Protein AF-A0A8K0CD86-F1 (afdb_monomer_lite)

pLDDT: mean 82.15, std 14.67, range [43.53, 96.0]

Organism: Ignelater luminosus (NCBI:txid2038154)

Radius of gyration: 21.06 Å; chains: 1; bounding box: 62×40×47 Å

Sequence (134 aa):
MKLARKISEEIQIEERGNETEENTKNTIKNKILEQIKNKWVEKQMHGQYPRAVQEHLIDKEQTYEWLWKGEPKGETESLIIAAQDQAINTRYHKKNILRQNVNNKCRLYEEHEETTEHNSRMYDSCQTQIYKKT

Foldseek 3Di:
DVLLVVLVVVLVVVPPDDDDPVVSVVVSVVVSVVVVVVVQLPPPQQNPLVVVCPDPPHDVCVVCVCVPPVVDDPVVVVVVNCLSRQVPPALCCCCPVVVHPGDQADPPPSPDGTTSVVVVVVVVVVVVVVVVVD

Structure (mmCIF, N/CA/C/O backbone):
data_AF-A0A8K0CD86-F1
#
_entry.id   AF-A0A8K0CD86-F1
#
loop_
_atom_site.group_PDB
_atom_site.id
_atom_site.type_symbol
_atom_site.label_atom_id
_atom_site.label_alt_id
_atom_site.label_comp_id
_atom_site.label_asym_id
_atom_site.label_entity_id
_atom_site.label_seq_id
_atom_site.pdbx_PDB_ins_code
_atom_site.Cartn_x
_atom_site.Cartn_y
_atom_site.Cartn_z
_atom_site.occupancy
_atom_site.B_iso_or_equiv
_atom_site.auth_seq_id
_atom_site.auth_comp_id
_atom_site.auth_asym_id
_atom_site.auth_atom_id
_atom_site.pdbx_PDB_model_num
ATOM 1 N N . MET A 1 1 ? -13.961 15.087 3.866 1.00 49.84 1 MET A N 1
ATOM 2 C CA . MET A 1 1 ? -15.209 15.765 4.292 1.00 49.84 1 MET A CA 1
ATOM 3 C C . MET A 1 1 ? -16.495 15.030 3.904 1.00 49.84 1 MET A C 1
ATOM 5 O O . MET A 1 1 ? -17.323 14.858 4.781 1.00 49.84 1 MET A O 1
ATOM 9 N N . LYS A 1 2 ? -16.687 14.554 2.662 1.00 59.72 2 LYS A N 1
ATOM 10 C CA . LYS A 1 2 ? -17.957 13.900 2.259 1.00 59.72 2 LYS A CA 1
ATOM 11 C C . LYS A 1 2 ? -18.256 12.560 2.967 1.00 59.72 2 LYS A C 1
ATOM 13 O O . LYS A 1 2 ? -19.411 12.274 3.237 1.00 59.72 2 LYS A O 1
ATOM 18 N N . LEU A 1 3 ? -17.222 11.777 3.298 1.00 61.47 3 LEU A N 1
ATOM 19 C CA . LEU A 1 3 ? -17.367 10.449 3.918 1.00 61.47 3 LEU A CA 1
ATOM 20 C C . LEU A 1 3 ? -17.820 10.522 5.385 1.00 61.47 3 LEU A C 1
ATOM 22 O O . LEU A 1 3 ? -18.815 9.915 5.746 1.00 61.47 3 LEU A O 1
ATOM 26 N N . ALA A 1 4 ? -17.137 11.333 6.200 1.00 59.94 4 ALA A N 1
ATOM 27 C CA . ALA A 1 4 ? -17.489 11.525 7.609 1.00 59.94 4 ALA A CA 1
ATOM 28 C C . ALA A 1 4 ? -18.930 12.033 7.782 1.00 59.94 4 ALA A C 1
ATOM 30 O O . ALA A 1 4 ? -19.640 11.565 8.659 1.00 59.94 4 ALA A O 1
ATOM 31 N N . ARG A 1 5 ? -19.379 12.931 6.893 1.00 65.56 5 ARG A N 1
ATOM 32 C CA . ARG A 1 5 ? -20.743 13.475 6.905 1.00 65.56 5 ARG A CA 1
ATOM 33 C C . ARG A 1 5 ? -21.799 12.398 6.627 1.00 65.56 5 ARG A C 1
ATOM 35 O O . ARG A 1 5 ? -22.765 12.306 7.369 1.00 65.56 5 ARG A O 1
ATOM 42 N N . LYS A 1 6 ? -21.555 11.541 5.629 1.00 69.69 6 LYS A N 1
ATOM 43 C CA . LYS A 1 6 ? -22.442 10.423 5.276 1.00 69.69 6 LYS A CA 1
ATOM 44 C C . LYS A 1 6 ? -22.558 9.386 6.404 1.00 69.69 6 LYS A C 1
ATOM 46 O O . LYS A 1 6 ? -23.643 8.902 6.684 1.00 69.69 6 LYS A O 1
ATOM 51 N N . ILE A 1 7 ? -21.452 9.094 7.091 1.00 65.44 7 ILE A N 1
ATOM 52 C CA . ILE A 1 7 ? -21.435 8.151 8.222 1.00 65.44 7 ILE A CA 1
ATOM 53 C C . ILE A 1 7 ? -22.178 8.726 9.433 1.00 65.44 7 ILE A C 1
ATOM 55 O O . ILE A 1 7 ? -22.920 8.006 10.093 1.00 65.44 7 ILE A O 1
ATOM 59 N N . SER A 1 8 ? -22.012 10.021 9.721 1.00 62.72 8 SER A N 1
ATOM 60 C CA . SER A 1 8 ? -22.781 10.682 10.781 1.00 62.72 8 SER A CA 1
ATOM 61 C C . SER A 1 8 ? -24.288 10.643 10.506 1.00 62.72 8 SER A C 1
ATOM 63 O O . SER A 1 8 ? -25.057 10.432 11.436 1.00 62.72 8 SER A O 1
ATOM 65 N N . GLU A 1 9 ? -24.707 10.790 9.246 1.00 67.12 9 GLU A N 1
ATOM 66 C CA . GLU A 1 9 ? -26.115 10.675 8.834 1.00 67.12 9 GLU A CA 1
ATOM 67 C C . GLU A 1 9 ? -26.658 9.241 8.999 1.00 67.12 9 GLU A C 1
ATOM 69 O O . GLU A 1 9 ? -27.755 9.067 9.522 1.00 67.12 9 GLU A O 1
ATOM 74 N N . GLU A 1 10 ? -25.889 8.209 8.628 1.00 63.38 10 GLU A N 1
ATOM 75 C CA . GLU A 1 10 ? -26.273 6.793 8.799 1.00 63.38 10 GLU A CA 1
ATOM 76 C C . GLU A 1 10 ? -26.386 6.381 10.282 1.00 63.38 10 GLU A C 1
ATOM 78 O O . GLU A 1 10 ? -27.227 5.558 10.634 1.00 63.38 10 GLU A O 1
ATOM 83 N N . ILE A 1 11 ? -25.588 6.980 11.170 1.00 61.19 11 ILE A N 1
ATOM 84 C CA . ILE A 1 11 ? -25.578 6.664 12.609 1.00 61.19 11 ILE A CA 1
ATOM 85 C C . ILE A 1 11 ? -26.717 7.355 13.361 1.00 61.19 11 ILE A C 1
ATOM 87 O O . ILE A 1 11 ? -27.348 6.732 14.210 1.00 61.19 11 ILE A O 1
ATOM 91 N N . GLN A 1 12 ? -27.073 8.588 12.987 1.00 57.69 12 GLN A N 1
ATOM 92 C CA . GLN A 1 12 ? -28.251 9.258 13.554 1.00 57.69 12 GLN A CA 1
ATOM 93 C C . GLN A 1 12 ? -29.567 8.507 13.281 1.00 57.69 12 GLN A C 1
ATOM 95 O O . GLN A 1 12 ? -30.552 8.711 13.990 1.00 57.69 12 GLN A O 1
ATOM 100 N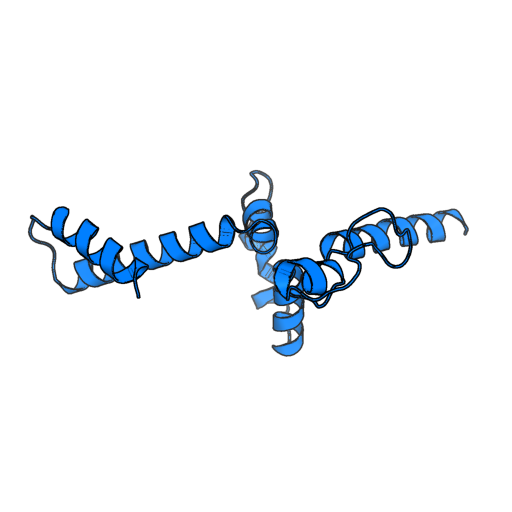 N . ILE A 1 13 ? -29.597 7.631 12.271 1.00 57.81 13 ILE A N 1
ATOM 101 C CA . ILE A 1 13 ? -30.750 6.777 11.963 1.00 57.81 13 ILE A CA 1
ATOM 102 C C . ILE A 1 13 ? -30.821 5.559 12.907 1.00 57.81 13 ILE A C 1
ATOM 104 O O . ILE A 1 13 ? -31.927 5.134 13.245 1.00 57.81 13 ILE A O 1
ATOM 108 N N . GLU A 1 14 ? -29.680 5.027 13.360 1.00 56.31 14 GLU A N 1
ATOM 109 C CA . GLU A 1 14 ? -29.592 3.860 14.259 1.00 56.31 14 GLU A CA 1
ATOM 110 C C . GLU A 1 14 ? -29.776 4.215 15.747 1.00 56.31 14 GLU A C 1
ATOM 112 O O . GLU A 1 14 ? -30.351 3.426 16.494 1.00 56.31 14 GLU A O 1
ATOM 117 N N . GLU A 1 15 ? -29.374 5.410 16.187 1.00 56.72 15 GLU A N 1
ATOM 118 C CA . GLU A 1 15 ? -29.339 5.812 17.609 1.00 56.72 15 GLU A CA 1
ATOM 119 C C . GLU A 1 15 ? -30.691 6.233 18.213 1.00 56.72 15 GLU A C 1
ATOM 121 O O . GLU A 1 15 ? -30.771 7.075 19.107 1.00 56.72 15 GLU A O 1
ATOM 126 N N . ARG A 1 16 ? -31.801 5.620 17.789 1.00 52.47 16 ARG A N 1
ATOM 127 C CA . ARG A 1 16 ? -33.118 5.895 18.393 1.00 52.47 16 ARG A CA 1
ATOM 128 C C . ARG A 1 16 ? -33.319 5.231 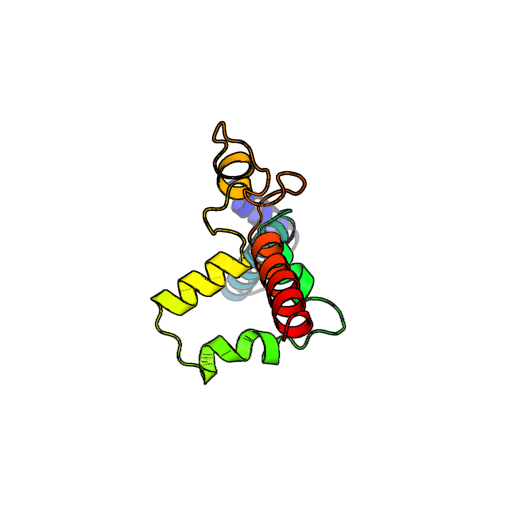19.773 1.00 52.47 16 ARG A C 1
ATOM 130 O O . ARG A 1 16 ? -34.447 5.177 20.259 1.00 52.47 16 ARG A O 1
ATOM 137 N N . GLY A 1 17 ? -32.250 4.743 20.410 1.00 54.09 17 GLY A N 1
ATOM 138 C CA . GLY A 1 17 ? -32.259 4.099 21.725 1.00 54.09 17 GLY A CA 1
ATOM 139 C C . GLY A 1 17 ? -31.033 4.460 22.575 1.00 54.09 17 GLY A C 1
ATOM 140 O O . GLY A 1 17 ? -29.915 4.448 22.082 1.00 54.09 17 GLY A O 1
ATOM 141 N N . ASN A 1 18 ? -31.297 4.786 23.845 1.00 57.47 18 ASN A N 1
ATOM 142 C CA . ASN A 1 18 ? -3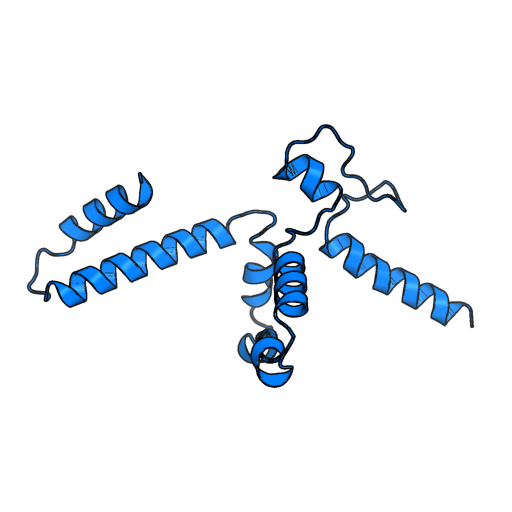0.412 5.175 24.958 1.00 57.47 18 ASN A CA 1
ATOM 143 C C . ASN A 1 18 ? -28.968 4.602 24.978 1.00 57.47 18 ASN A C 1
ATOM 145 O O . ASN A 1 18 ? -28.662 3.739 25.803 1.00 57.47 18 ASN A O 1
ATOM 149 N N . GLU A 1 19 ? -28.049 5.147 24.180 1.00 58.56 19 GLU A N 1
ATOM 150 C CA . GLU A 1 19 ? -26.598 4.986 24.368 1.00 58.56 19 GLU A CA 1
ATOM 151 C C . GLU A 1 19 ? -25.960 6.299 24.850 1.00 58.56 19 GLU A C 1
ATOM 153 O O . GLU A 1 19 ? -26.422 7.397 24.538 1.00 58.56 19 GLU A O 1
ATOM 158 N N . THR A 1 20 ? -24.914 6.204 25.677 1.00 69.44 20 THR A N 1
ATOM 159 C CA . THR A 1 20 ? -24.159 7.372 26.150 1.00 69.44 20 THR A CA 1
ATOM 160 C C . THR A 1 20 ? -23.391 8.019 24.998 1.00 69.44 20 THR A C 1
ATOM 162 O O . THR A 1 20 ? -22.815 7.337 24.155 1.00 69.44 20 THR A O 1
ATOM 165 N N . GLU A 1 21 ? -23.302 9.350 25.003 1.00 66.19 21 GLU A N 1
ATOM 166 C CA . GLU A 1 21 ? -22.663 10.148 23.943 1.00 66.19 21 GLU A CA 1
ATOM 167 C C . GLU A 1 21 ? -21.197 9.737 23.646 1.00 66.19 21 GLU A C 1
ATOM 169 O O . GLU A 1 21 ? -20.700 9.908 22.532 1.00 66.19 21 GLU A O 1
ATOM 174 N N . GLU A 1 22 ? -20.494 9.172 24.635 1.00 72.50 22 GLU A N 1
ATOM 175 C CA . GLU A 1 22 ? -19.136 8.613 24.516 1.00 72.50 22 GLU A CA 1
ATOM 176 C C . GLU A 1 22 ? -19.110 7.304 23.700 1.00 72.50 22 GLU A C 1
ATOM 178 O O . GLU A 1 22 ? -18.242 7.113 22.843 1.00 72.50 22 GLU A O 1
ATOM 183 N N . ASN A 1 23 ? -20.089 6.420 23.919 1.00 75.56 23 ASN A N 1
ATOM 184 C CA . ASN A 1 23 ? -20.220 5.154 23.195 1.00 75.56 23 ASN A CA 1
ATOM 185 C C . ASN A 1 23 ? -20.587 5.413 21.731 1.00 75.56 23 ASN A C 1
ATOM 187 O O . ASN A 1 23 ? -19.912 4.903 20.838 1.00 75.56 23 ASN A O 1
ATOM 191 N N . THR A 1 24 ? -21.532 6.323 21.491 1.00 75.62 24 THR A N 1
ATOM 192 C CA . THR A 1 24 ? -21.862 6.877 20.171 1.00 75.62 24 THR A CA 1
ATOM 193 C C . THR A 1 24 ? -20.618 7.362 19.424 1.00 75.62 24 THR A C 1
ATOM 195 O O . THR A 1 24 ? -20.337 6.942 18.298 1.00 75.62 24 THR A O 1
ATOM 198 N N . LYS A 1 25 ? -19.798 8.212 20.061 1.00 79.62 25 LYS A N 1
ATOM 199 C CA . LYS A 1 25 ? -18.569 8.753 19.454 1.00 79.62 25 LYS A CA 1
ATOM 200 C C . LYS A 1 25 ? -17.575 7.655 19.080 1.00 79.62 25 LYS A C 1
ATOM 202 O O . LYS A 1 25 ? -16.965 7.731 18.010 1.00 79.62 25 LYS A O 1
ATOM 207 N N . ASN A 1 26 ? -17.408 6.642 19.925 1.00 83.81 26 ASN A N 1
ATOM 208 C CA . ASN A 1 26 ? -16.504 5.527 19.649 1.00 83.81 26 ASN A CA 1
ATOM 209 C C . ASN A 1 26 ? -17.028 4.628 18.521 1.00 83.81 26 ASN A C 1
ATOM 211 O O . ASN A 1 26 ? -16.260 4.263 17.628 1.00 83.81 26 ASN A O 1
ATOM 215 N N . THR A 1 27 ? -18.335 4.367 18.476 1.00 83.19 27 THR A N 1
ATOM 216 C CA . THR A 1 27 ? -18.989 3.636 17.381 1.00 83.19 27 THR A CA 1
ATOM 217 C C . THR A 1 27 ? -18.815 4.354 16.041 1.00 83.19 27 THR A C 1
ATOM 219 O O . THR A 1 27 ? -18.424 3.729 15.051 1.00 83.19 27 THR A O 1
ATOM 222 N N . ILE A 1 28 ? -19.008 5.679 16.007 1.00 83.44 28 ILE A N 1
ATOM 223 C CA . ILE A 1 28 ? -18.769 6.502 14.810 1.00 83.44 28 ILE A CA 1
ATOM 224 C C . ILE A 1 28 ? -17.314 6.387 14.348 1.00 83.44 28 ILE A C 1
ATOM 226 O O . ILE A 1 28 ? -17.056 6.144 13.166 1.00 83.44 28 ILE A O 1
ATOM 230 N N . LYS A 1 29 ? -16.354 6.541 15.267 1.00 86.44 29 LYS A N 1
ATOM 231 C CA . LYS A 1 29 ? -14.922 6.430 14.949 1.00 86.44 29 LYS A CA 1
ATOM 232 C C . LYS A 1 29 ? -14.587 5.066 14.354 1.00 86.44 29 LYS A C 1
ATOM 234 O O . LYS A 1 29 ? -13.946 5.016 13.308 1.00 86.44 29 LYS A O 1
ATOM 239 N N . ASN A 1 30 ? -15.061 3.982 14.963 1.00 88.81 30 ASN A N 1
ATOM 240 C CA . ASN A 1 30 ? -14.801 2.625 14.486 1.00 88.81 30 ASN A CA 1
ATOM 241 C C . ASN A 1 30 ? -15.383 2.392 13.085 1.00 88.81 30 ASN A C 1
ATOM 243 O O . ASN A 1 30 ? -14.687 1.879 12.212 1.00 88.81 30 ASN A O 1
ATOM 247 N N . LYS A 1 31 ? -16.611 2.859 12.821 1.00 88.19 31 LYS A N 1
ATOM 248 C CA . LYS A 1 31 ? -17.218 2.790 11.481 1.00 88.19 31 LYS A CA 1
ATOM 249 C C . LYS A 1 31 ? -16.420 3.580 10.439 1.00 88.19 31 LYS A C 1
ATOM 251 O O . LYS A 1 31 ? -16.200 3.088 9.333 1.00 88.19 31 LYS A O 1
ATOM 256 N N . ILE A 1 32 ? -15.944 4.781 10.784 1.00 88.88 32 ILE A N 1
ATOM 257 C CA . ILE A 1 32 ? -15.070 5.578 9.906 1.00 88.88 32 ILE A CA 1
ATOM 258 C C . ILE A 1 32 ? -13.773 4.823 9.602 1.00 88.88 32 ILE A C 1
ATOM 260 O O . ILE A 1 32 ? -13.360 4.765 8.442 1.00 88.88 32 ILE A O 1
ATOM 264 N N . LEU A 1 33 ? -13.136 4.252 10.624 1.00 89.56 33 LEU A N 1
ATOM 265 C CA . LEU A 1 33 ? -11.884 3.516 10.473 1.00 89.56 33 LEU A CA 1
ATOM 266 C C . LEU A 1 33 ? -12.054 2.289 9.575 1.00 89.56 33 LEU A C 1
ATOM 268 O O . LEU A 1 33 ? -11.259 2.108 8.655 1.00 89.56 33 LEU A O 1
ATOM 272 N N . GLU A 1 34 ? -13.119 1.511 9.764 1.00 90.25 34 GLU A N 1
ATOM 273 C CA . GLU A 1 34 ? -13.419 0.357 8.913 1.00 90.25 34 GLU A CA 1
ATOM 274 C C . GLU A 1 34 ? -13.678 0.767 7.458 1.00 90.25 34 GLU A C 1
ATOM 276 O O . GLU A 1 34 ? -13.139 0.158 6.536 1.00 90.25 34 GLU A O 1
ATOM 281 N N . GLN A 1 35 ? -14.403 1.862 7.209 1.00 90.50 35 GLN A N 1
ATOM 282 C CA . GLN A 1 35 ? -14.590 2.350 5.838 1.00 90.50 35 GLN A CA 1
ATOM 283 C C . GLN A 1 35 ? -13.283 2.828 5.189 1.00 90.50 35 GLN A C 1
ATOM 285 O O . GLN A 1 35 ? -13.050 2.570 4.005 1.00 90.50 35 GLN A O 1
ATOM 290 N N . ILE A 1 36 ? -12.416 3.520 5.937 1.00 90.56 36 ILE A N 1
ATOM 291 C CA . ILE A 1 36 ? -11.098 3.948 5.441 1.00 90.56 36 ILE A CA 1
ATOM 292 C C . ILE A 1 36 ? -10.236 2.729 5.109 1.00 90.56 36 ILE A C 1
ATOM 294 O O . ILE A 1 36 ? -9.621 2.689 4.040 1.00 90.56 36 ILE A O 1
ATOM 298 N N . LYS A 1 37 ? -10.228 1.734 5.998 1.00 91.31 37 LYS A N 1
ATOM 299 C CA . LYS A 1 37 ? -9.508 0.475 5.829 1.00 91.31 37 LYS A CA 1
ATOM 300 C C . LYS A 1 37 ? -9.997 -0.275 4.596 1.00 91.31 37 LYS A C 1
ATOM 302 O O . LYS A 1 37 ? -9.181 -0.574 3.731 1.00 91.31 37 LYS A O 1
ATOM 307 N N . ASN A 1 38 ? -11.304 -0.484 4.450 1.00 92.19 38 ASN A N 1
ATOM 308 C CA . ASN A 1 38 ? -11.882 -1.168 3.289 1.00 92.19 38 ASN A CA 1
ATOM 309 C C . ASN A 1 38 ? -11.529 -0.450 1.987 1.00 92.19 38 ASN A C 1
ATOM 311 O O . ASN A 1 38 ? -11.016 -1.066 1.057 1.00 92.19 38 ASN A O 1
ATOM 315 N N . LYS A 1 39 ? -11.657 0.880 1.956 1.00 93.19 39 LYS A N 1
ATOM 316 C CA . LYS A 1 39 ? -11.279 1.676 0.785 1.00 93.19 39 LYS A CA 1
ATOM 317 C C . LYS A 1 39 ? -9.793 1.566 0.435 1.00 93.19 39 LYS A C 1
ATOM 319 O O . LYS A 1 39 ? -9.427 1.669 -0.735 1.00 93.19 39 LYS A O 1
ATOM 324 N N . TRP A 1 40 ? -8.915 1.436 1.429 1.00 91.88 40 TRP A N 1
ATOM 325 C CA . TRP A 1 40 ? -7.488 1.216 1.196 1.00 91.88 40 TRP A CA 1
ATOM 326 C C . TRP A 1 40 ? -7.219 -0.202 0.680 1.00 91.88 40 TRP A C 1
ATOM 328 O O . TRP A 1 40 ? -6.542 -0.337 -0.339 1.00 91.88 40 TRP A O 1
ATOM 338 N N . VAL A 1 41 ? -7.826 -1.224 1.290 1.00 93.69 41 VAL A N 1
ATOM 339 C CA . VAL A 1 41 ? -7.732 -2.630 0.861 1.00 93.69 41 VAL A CA 1
ATOM 340 C C . VAL A 1 41 ? -8.290 -2.841 -0.548 1.00 93.69 41 VAL A C 1
ATOM 342 O O . VAL A 1 41 ? -7.767 -3.665 -1.286 1.00 93.69 41 VAL A O 1
ATOM 345 N N . GLU A 1 42 ? -9.293 -2.078 -0.977 1.00 93.88 42 GLU A N 1
ATOM 346 C CA . GLU A 1 42 ? -9.855 -2.144 -2.334 1.00 93.88 42 GLU A CA 1
ATOM 347 C C . GLU A 1 42 ? -8.939 -1.548 -3.412 1.00 93.88 42 GLU A C 1
ATOM 349 O O . GLU A 1 42 ? -9.134 -1.795 -4.605 1.00 93.88 42 GLU A O 1
ATOM 354 N N . LYS A 1 43 ? -7.912 -0.768 -3.045 1.00 91.62 43 LYS A N 1
ATOM 355 C CA . LYS A 1 43 ? -6.986 -0.218 -4.041 1.00 91.62 43 LYS A CA 1
ATOM 356 C C . LYS A 1 43 ? -6.238 -1.357 -4.730 1.00 91.62 43 LYS A C 1
ATOM 358 O O . LYS A 1 43 ? -5.624 -2.202 -4.077 1.00 91.62 43 LYS A O 1
ATOM 363 N N . GLN A 1 44 ? -6.224 -1.337 -6.063 1.00 90.88 44 GLN A N 1
ATOM 364 C CA . GLN A 1 44 ? -5.623 -2.403 -6.870 1.00 90.88 44 GLN A CA 1
ATOM 365 C C . GLN A 1 44 ? -4.167 -2.691 -6.479 1.00 90.88 44 GLN A C 1
ATOM 367 O O . GLN A 1 44 ? -3.819 -3.861 -6.357 1.00 90.88 44 GLN A O 1
ATOM 372 N N . MET A 1 45 ? -3.358 -1.648 -6.254 1.00 90.88 45 MET A N 1
ATOM 373 C CA . MET A 1 45 ? -1.931 -1.770 -5.914 1.00 90.88 45 MET A CA 1
ATOM 374 C C . MET A 1 45 ? -1.678 -1.748 -4.408 1.00 90.88 45 MET A C 1
ATOM 376 O O . MET A 1 45 ? -1.234 -2.742 -3.851 1.00 90.88 45 MET A O 1
ATOM 380 N N . HIS A 1 46 ? -2.025 -0.648 -3.735 1.00 91.69 46 HIS A N 1
ATOM 381 C CA . HIS A 1 46 ? -1.763 -0.482 -2.299 1.00 91.69 46 HIS A CA 1
ATOM 382 C C . HIS A 1 46 ? -2.474 -1.524 -1.421 1.00 91.69 46 HIS A C 1
ATOM 384 O O . HIS A 1 46 ? -2.003 -1.848 -0.343 1.00 91.69 46 HIS A O 1
ATOM 390 N N . GLY A 1 47 ? -3.591 -2.087 -1.888 1.00 92.81 47 GLY A N 1
ATOM 391 C CA . GLY A 1 47 ? -4.313 -3.125 -1.161 1.00 92.81 47 GLY A CA 1
ATOM 392 C C . GLY A 1 47 ? -3.775 -4.545 -1.367 1.00 92.81 47 GLY A C 1
ATOM 393 O O . GLY A 1 47 ? -4.339 -5.473 -0.799 1.00 92.81 47 GLY A O 1
ATOM 394 N N . GLN A 1 48 ? -2.735 -4.768 -2.182 1.00 92.81 48 GLN A N 1
ATOM 395 C CA . GLN A 1 48 ? -2.248 -6.129 -2.470 1.00 92.81 48 GLN A CA 1
ATOM 396 C C . GLN A 1 48 ? -1.721 -6.829 -1.223 1.00 92.81 48 GLN A C 1
ATOM 398 O O . GLN A 1 48 ? -2.166 -7.931 -0.918 1.00 92.81 48 GLN A O 1
ATOM 403 N N . TYR A 1 49 ? -0.841 -6.164 -0.476 1.00 92.94 49 TYR A N 1
ATOM 404 C CA . TYR A 1 49 ? -0.275 -6.713 0.750 1.00 92.94 49 TYR A CA 1
ATOM 405 C C . TYR A 1 49 ? -1.336 -7.043 1.815 1.00 92.94 49 TYR A C 1
ATOM 407 O O . TYR A 1 49 ? -1.391 -8.196 2.238 1.00 92.94 49 TYR A O 1
ATOM 415 N N . PRO A 1 50 ? -2.246 -6.129 2.216 1.00 92.62 50 PRO A N 1
ATOM 416 C CA . PRO A 1 50 ? -3.256 -6.468 3.217 1.00 92.62 50 PRO A CA 1
ATOM 417 C C . PRO A 1 50 ? -4.241 -7.550 2.753 1.00 92.62 50 PRO A C 1
ATOM 419 O O . PRO A 1 50 ? -4.758 -8.270 3.603 1.00 92.62 50 PRO A O 1
ATOM 422 N N . ARG A 1 51 ? -4.496 -7.699 1.443 1.00 93.25 51 ARG A N 1
ATOM 423 C CA . ARG A 1 51 ? -5.280 -8.833 0.919 1.00 93.25 51 ARG A CA 1
ATOM 424 C C . ARG A 1 51 ? -4.515 -10.148 1.041 1.00 93.25 51 ARG A C 1
ATOM 426 O O . ARG A 1 51 ? -5.098 -11.114 1.514 1.00 93.25 51 ARG A O 1
ATOM 433 N N . ALA A 1 52 ? -3.228 -10.161 0.691 1.00 91.56 52 ALA A N 1
ATOM 434 C CA . ALA A 1 52 ? -2.379 -11.343 0.825 1.00 91.56 52 ALA A CA 1
ATOM 435 C C . ALA A 1 52 ? -2.288 -11.797 2.291 1.00 91.56 52 ALA A C 1
ATOM 437 O O . ALA A 1 52 ? -2.548 -12.948 2.606 1.00 91.56 52 ALA A O 1
ATOM 438 N N . VAL A 1 53 ? -2.051 -10.874 3.226 1.00 91.56 53 VAL A N 1
ATOM 439 C CA . VAL A 1 53 ? -1.977 -11.183 4.669 1.00 91.56 53 VAL A CA 1
ATOM 440 C C . VAL A 1 53 ? -3.312 -11.690 5.248 1.00 91.56 53 VAL A C 1
ATOM 442 O O . VAL A 1 53 ? -3.350 -12.277 6.327 1.00 91.56 53 VAL A O 1
ATOM 445 N N . GLN A 1 54 ? -4.435 -11.468 4.562 1.00 89.19 54 GLN A N 1
ATOM 446 C CA . GLN A 1 54 ? -5.748 -11.987 4.959 1.00 89.19 54 GLN A CA 1
ATOM 447 C C . GLN A 1 54 ? -6.060 -13.380 4.397 1.00 89.19 54 GLN A C 1
ATOM 449 O O . GLN A 1 54 ? -7.118 -13.923 4.721 1.00 89.19 54 GLN A O 1
ATOM 454 N N . GLU A 1 55 ? -5.179 -13.968 3.588 1.00 90.25 55 GLU A N 1
ATOM 455 C CA . GLU A 1 55 ? -5.366 -15.321 3.070 1.00 90.25 55 GLU A CA 1
ATOM 456 C C . GLU A 1 55 ? -5.355 -16.368 4.195 1.00 90.25 55 GLU A C 1
ATOM 458 O O . GLU A 1 55 ? -4.670 -16.230 5.207 1.00 90.25 55 GLU A O 1
ATOM 463 N N . HIS A 1 56 ? -6.120 -17.449 4.006 1.00 83.50 56 HIS A N 1
ATOM 464 C CA . HIS A 1 56 ? -6.417 -18.452 5.040 1.00 83.50 56 HIS A CA 1
ATOM 465 C C . HIS A 1 56 ? -5.172 -19.119 5.657 1.00 83.50 56 HIS A C 1
ATOM 467 O O . HIS A 1 56 ? -5.233 -19.631 6.771 1.00 83.50 56 HIS A O 1
ATOM 473 N N . LEU A 1 57 ? -4.053 -19.162 4.934 1.00 90.25 57 LEU A N 1
ATOM 474 C CA . LEU A 1 57 ? -2.847 -19.886 5.344 1.00 90.25 57 LEU A CA 1
ATOM 475 C C . LEU A 1 57 ? -1.759 -18.983 5.939 1.00 90.25 57 LEU A C 1
ATOM 477 O O . LEU A 1 57 ? -0.678 -19.478 6.246 1.00 90.25 57 LEU A O 1
ATOM 481 N N . ILE A 1 58 ? -2.019 -17.681 6.086 1.00 89.88 58 ILE A N 1
ATOM 482 C CA . ILE A 1 58 ? -1.024 -16.724 6.573 1.00 89.88 58 ILE A CA 1
ATOM 483 C C . ILE A 1 58 ? -1.282 -16.396 8.043 1.00 89.88 58 ILE A C 1
ATOM 485 O O . ILE A 1 58 ? -2.338 -15.881 8.415 1.00 89.88 58 ILE A O 1
ATOM 489 N N . ASP A 1 59 ? -0.279 -16.663 8.881 1.00 92.62 59 ASP A N 1
ATOM 490 C CA . ASP A 1 59 ? -0.257 -16.210 10.267 1.00 92.62 59 ASP A CA 1
ATOM 491 C C . ASP A 1 59 ? 0.068 -14.711 10.310 1.00 92.62 59 ASP A C 1
ATOM 493 O O . ASP A 1 59 ? 1.177 -14.269 9.992 1.00 92.62 59 ASP A O 1
ATOM 497 N N . LYS A 1 60 ? -0.927 -13.913 10.700 1.00 90.12 60 LYS A N 1
ATOM 498 C CA . LYS A 1 60 ? -0.808 -12.454 10.764 1.00 90.12 60 LYS A CA 1
ATOM 499 C C . LYS A 1 60 ? 0.134 -12.002 11.869 1.00 90.12 60 LYS A C 1
ATOM 501 O O . LYS A 1 60 ? 0.864 -11.037 11.664 1.00 90.12 60 LYS A O 1
ATOM 506 N N . GLU A 1 61 ? 0.117 -12.665 13.020 1.00 90.25 61 GLU A N 1
ATOM 507 C CA . GLU A 1 61 ? 0.966 -12.282 14.147 1.00 90.25 61 GLU A CA 1
ATOM 508 C C . GLU A 1 61 ? 2.428 -12.517 13.787 1.00 90.25 61 GLU A C 1
ATOM 510 O O . GLU A 1 61 ? 3.248 -11.607 13.907 1.00 90.25 61 GLU A O 1
ATOM 515 N N . GLN A 1 62 ? 2.729 -13.684 13.217 1.00 91.12 62 GLN A N 1
ATOM 516 C CA . GLN A 1 62 ? 4.070 -13.984 12.729 1.00 91.12 62 GLN A CA 1
ATOM 517 C C . GLN A 1 62 ? 4.497 -13.044 11.591 1.00 91.12 62 GLN A C 1
ATOM 519 O O . GLN A 1 62 ? 5.644 -12.599 11.556 1.00 91.12 62 GLN A O 1
ATOM 524 N N . THR A 1 63 ? 3.582 -12.683 10.686 1.00 91.31 63 THR A N 1
ATOM 525 C CA . THR A 1 63 ? 3.874 -11.766 9.569 1.00 91.31 63 THR A CA 1
ATOM 526 C C . THR A 1 63 ? 4.354 -10.391 10.043 1.00 91.31 63 THR A C 1
ATOM 528 O O . THR A 1 63 ? 5.223 -9.791 9.410 1.00 91.31 63 THR A O 1
ATOM 531 N N . TYR A 1 64 ? 3.810 -9.877 11.148 1.00 91.62 64 TYR A N 1
ATOM 532 C CA . TYR A 1 64 ? 4.166 -8.557 11.681 1.00 91.62 64 TYR A CA 1
ATOM 533 C C . TYR A 1 64 ? 5.238 -8.595 12.773 1.00 91.62 64 TYR A C 1
ATOM 535 O O . TYR A 1 64 ? 5.682 -7.544 13.228 1.00 91.62 64 TYR A O 1
ATOM 543 N N . GLU A 1 65 ? 5.720 -9.783 13.135 1.00 93.19 65 GLU A N 1
ATOM 544 C CA . GLU A 1 65 ? 6.642 -9.985 14.249 1.00 93.19 65 GLU A CA 1
ATOM 545 C C . GLU A 1 65 ? 7.965 -9.220 14.134 1.00 93.19 65 GLU A C 1
ATOM 547 O O . GLU A 1 65 ? 8.541 -8.776 15.133 1.00 93.19 65 GLU A O 1
ATOM 552 N N . TRP A 1 66 ? 8.422 -9.002 12.904 1.00 91.12 66 TRP A N 1
ATOM 553 C CA . TRP A 1 66 ? 9.637 -8.244 12.623 1.00 91.12 66 TRP A CA 1
ATOM 554 C C . TRP A 1 66 ? 9.574 -6.789 13.115 1.00 91.12 66 TRP A C 1
ATOM 556 O O . TRP A 1 66 ? 10.628 -6.221 13.400 1.00 91.12 66 TRP A O 1
ATOM 566 N N . LEU A 1 67 ? 8.376 -6.200 13.254 1.00 90.25 67 LEU A N 1
ATOM 567 C CA . LEU A 1 67 ? 8.202 -4.819 13.720 1.00 90.25 67 LEU A CA 1
ATOM 568 C C . LEU A 1 67 ? 8.662 -4.641 15.167 1.00 90.25 67 LEU A C 1
ATOM 570 O O . LEU A 1 67 ? 9.253 -3.619 15.497 1.00 90.25 67 LEU A O 1
ATOM 574 N N . TRP A 1 68 ? 8.411 -5.630 16.029 1.00 87.38 68 TRP A N 1
ATOM 575 C CA . TRP A 1 68 ? 8.731 -5.528 17.455 1.00 87.38 68 TRP A CA 1
ATOM 576 C C . TRP A 1 68 ? 9.946 -6.356 17.870 1.00 87.38 68 TRP A C 1
ATOM 578 O O . TRP A 1 68 ? 10.685 -5.923 18.745 1.00 87.38 68 TRP A O 1
ATOM 588 N N . LYS A 1 69 ? 10.197 -7.525 17.261 1.00 88.00 69 LYS A N 1
ATOM 589 C CA . LYS A 1 69 ? 11.368 -8.353 17.616 1.00 88.00 69 LYS A CA 1
ATOM 590 C C . LYS A 1 69 ? 12.667 -7.875 16.978 1.00 88.00 69 LYS A C 1
ATOM 592 O O . LYS A 1 69 ? 13.735 -8.114 17.529 1.00 88.00 69 LYS A O 1
ATOM 597 N N . GLY A 1 70 ? 12.583 -7.277 15.791 1.00 79.38 70 GLY A N 1
ATOM 598 C CA . GLY A 1 70 ? 13.760 -6.870 15.026 1.00 79.38 70 GLY A CA 1
ATOM 599 C C . GLY A 1 70 ? 14.309 -5.497 15.403 1.00 79.38 70 GLY A C 1
ATOM 600 O O . GLY A 1 70 ? 15.389 -5.156 14.929 1.00 79.38 70 GLY A O 1
ATOM 601 N N . GLU A 1 71 ? 13.555 -4.715 16.189 1.00 85.81 71 GLU A N 1
ATOM 602 C CA . GLU A 1 71 ? 13.818 -3.300 16.501 1.00 85.81 71 GLU A CA 1
ATOM 603 C C . GLU A 1 71 ? 14.386 -2.523 15.294 1.00 85.81 71 GLU A C 1
ATOM 605 O O . GLU A 1 71 ? 15.472 -1.931 15.368 1.00 85.81 71 GLU A O 1
ATOM 610 N N . PRO A 1 72 ? 13.702 -2.559 14.131 1.00 88.50 72 PRO A N 1
ATOM 611 C CA . PRO A 1 72 ? 14.197 -1.875 12.952 1.00 88.50 72 PRO A CA 1
ATOM 612 C C . PRO A 1 72 ? 14.304 -0.377 13.243 1.00 88.50 72 PRO A C 1
ATOM 614 O O . PRO A 1 72 ? 13.428 0.233 13.855 1.00 88.50 72 PRO A O 1
ATOM 617 N N . LYS A 1 73 ? 15.375 0.255 12.756 1.00 92.38 73 LYS A N 1
ATOM 618 C CA . LYS A 1 73 ? 15.432 1.720 12.735 1.00 92.38 73 LYS A CA 1
ATOM 619 C C . LYS A 1 73 ? 14.246 2.242 11.922 1.00 92.38 73 LYS A C 1
ATOM 621 O O . LYS A 1 73 ? 13.903 1.645 10.901 1.00 92.38 73 LYS A O 1
ATOM 626 N N . GLY A 1 74 ? 13.687 3.389 12.311 1.00 92.88 74 GLY A N 1
ATOM 627 C CA . GLY A 1 74 ? 12.506 3.953 11.641 1.00 92.88 74 GLY A CA 1
ATOM 628 C C . GLY A 1 74 ? 12.681 4.153 10.127 1.00 92.88 74 GLY A C 1
ATOM 629 O O . GLY A 1 74 ? 11.737 3.982 9.362 1.00 92.88 74 GLY A O 1
ATOM 630 N N . GLU A 1 75 ? 13.904 4.429 9.662 1.00 94.38 75 GLU A N 1
ATOM 631 C CA . GLU A 1 75 ? 14.236 4.491 8.230 1.00 94.38 75 GLU A CA 1
ATOM 632 C C . GLU A 1 75 ? 14.002 3.142 7.531 1.00 94.38 75 GLU A C 1
ATOM 634 O O . GLU A 1 75 ? 13.341 3.083 6.495 1.00 94.38 75 GLU A O 1
ATOM 639 N N . THR A 1 76 ? 14.487 2.050 8.122 1.00 94.19 76 THR A N 1
ATOM 640 C CA . THR A 1 76 ? 14.321 0.688 7.601 1.00 94.19 76 THR A CA 1
ATOM 641 C C . THR A 1 76 ? 12.861 0.258 7.633 1.00 94.19 76 THR A C 1
ATOM 643 O O . THR A 1 76 ? 12.359 -0.273 6.646 1.00 94.19 76 THR A O 1
ATOM 646 N N . GLU A 1 77 ? 12.169 0.520 8.742 1.00 94.06 77 GLU A N 1
ATOM 647 C CA . GLU A 1 77 ? 10.741 0.234 8.874 1.00 94.06 77 GLU A CA 1
ATOM 648 C C . GLU A 1 77 ? 9.943 0.954 7.783 1.00 94.06 77 GLU A C 1
ATOM 650 O O . GLU A 1 77 ? 9.228 0.313 7.013 1.00 94.06 77 GLU A O 1
ATOM 655 N N . SER A 1 78 ? 10.136 2.269 7.642 1.00 94.00 78 SER A N 1
ATOM 656 C CA . SER A 1 78 ? 9.429 3.067 6.637 1.00 94.00 78 SER A CA 1
ATOM 657 C C . SER A 1 78 ? 9.686 2.581 5.208 1.00 94.00 78 SER A C 1
ATOM 659 O O . SER A 1 78 ? 8.762 2.561 4.391 1.00 94.00 78 SER A O 1
ATOM 661 N N . LEU A 1 79 ? 10.907 2.126 4.907 1.00 93.88 79 LEU A N 1
ATOM 662 C CA . LEU A 1 79 ? 11.249 1.565 3.604 1.00 93.88 79 LEU A CA 1
ATOM 663 C C . LEU A 1 79 ? 10.540 0.229 3.348 1.00 93.88 79 LEU A C 1
ATOM 665 O O . LEU A 1 79 ? 9.995 0.034 2.259 1.00 93.88 79 LEU A O 1
ATOM 669 N N . ILE A 1 80 ? 10.526 -0.677 4.330 1.00 93.38 80 ILE A N 1
ATOM 670 C CA . ILE A 1 80 ? 9.850 -1.979 4.216 1.00 93.38 80 ILE A CA 1
ATOM 671 C C . ILE A 1 80 ? 8.344 -1.775 4.040 1.00 93.38 80 ILE A C 1
ATOM 673 O O . ILE A 1 80 ? 7.752 -2.355 3.130 1.00 93.38 80 ILE A O 1
ATOM 677 N N . ILE A 1 81 ? 7.731 -0.901 4.841 1.00 93.38 81 ILE A N 1
ATOM 678 C CA . ILE A 1 81 ? 6.305 -0.580 4.726 1.00 93.38 81 ILE A CA 1
ATOM 679 C C . ILE A 1 81 ? 5.998 0.041 3.355 1.00 93.38 81 ILE A C 1
ATOM 681 O O . ILE A 1 81 ? 5.053 -0.377 2.690 1.00 93.38 81 ILE A O 1
ATOM 685 N N . ALA A 1 82 ? 6.825 0.968 2.859 1.00 93.88 82 ALA A N 1
ATOM 686 C CA . ALA A 1 82 ? 6.653 1.527 1.516 1.00 93.88 82 ALA A CA 1
ATOM 687 C C . ALA A 1 82 ? 6.788 0.465 0.409 1.00 93.88 82 ALA A C 1
ATOM 689 O O . ALA A 1 82 ? 6.116 0.561 -0.624 1.00 93.88 82 ALA A O 1
ATOM 690 N N . ALA A 1 83 ? 7.639 -0.548 0.605 1.00 93.44 83 ALA A N 1
ATOM 691 C CA . ALA A 1 83 ? 7.753 -1.686 -0.302 1.00 93.44 83 ALA A CA 1
ATOM 692 C C . ALA A 1 83 ? 6.466 -2.520 -0.318 1.00 93.44 83 ALA A C 1
ATOM 694 O O . ALA A 1 83 ? 5.928 -2.773 -1.399 1.00 93.44 83 ALA A O 1
ATOM 695 N N . GLN A 1 84 ? 5.964 -2.887 0.867 1.00 92.94 84 GLN A N 1
ATOM 696 C CA . GLN A 1 84 ? 4.725 -3.649 1.055 1.00 92.94 84 GLN A CA 1
ATOM 697 C C . GLN A 1 84 ? 3.520 -2.927 0.433 1.00 92.94 84 GLN A C 1
ATOM 699 O O . GLN A 1 84 ? 2.740 -3.542 -0.293 1.00 92.94 84 GLN A O 1
ATOM 704 N N . ASP A 1 85 ? 3.435 -1.605 0.596 1.00 92.00 85 ASP A N 1
ATOM 705 C CA . ASP A 1 85 ? 2.378 -0.774 0.004 1.00 92.00 85 ASP A CA 1
ATOM 706 C C . ASP A 1 85 ? 2.576 -0.466 -1.487 1.00 92.00 85 ASP A C 1
ATOM 708 O O . ASP A 1 85 ? 1.776 0.256 -2.086 1.00 92.00 85 ASP A O 1
ATOM 712 N N . GLN A 1 86 ? 3.644 -0.970 -2.112 1.00 92.44 86 GLN A N 1
ATOM 713 C CA . GLN A 1 86 ? 4.021 -0.658 -3.497 1.00 92.44 86 GLN A CA 1
ATOM 714 C C . GLN A 1 86 ? 4.136 0.850 -3.781 1.00 92.44 86 GLN A C 1
ATOM 716 O O . GLN A 1 86 ? 3.853 1.343 -4.879 1.00 92.44 86 GLN A O 1
ATOM 721 N N . ALA A 1 87 ? 4.573 1.593 -2.766 1.00 92.38 87 ALA A N 1
ATOM 722 C CA . ALA A 1 87 ? 4.819 3.028 -2.806 1.00 92.38 87 ALA A CA 1
ATOM 723 C C . ALA A 1 87 ? 6.272 3.375 -3.181 1.00 92.38 87 ALA A C 1
ATOM 725 O O . ALA A 1 87 ? 6.633 4.548 -3.251 1.00 92.38 87 ALA A O 1
ATOM 726 N N . ILE A 1 88 ? 7.113 2.371 -3.451 1.00 93.44 88 ILE A N 1
ATOM 727 C CA . ILE A 1 88 ? 8.465 2.584 -3.976 1.00 93.44 88 ILE A CA 1
ATOM 728 C C . ILE A 1 88 ? 8.396 3.113 -5.411 1.00 93.44 88 ILE A C 1
ATOM 730 O O . ILE A 1 88 ? 7.517 2.766 -6.201 1.00 93.44 88 ILE A O 1
ATOM 734 N N . ASN A 1 89 ? 9.374 3.949 -5.756 1.00 92.44 89 ASN A N 1
ATOM 735 C CA . ASN A 1 89 ? 9.487 4.632 -7.036 1.00 92.44 89 ASN A CA 1
ATOM 736 C C . ASN A 1 89 ? 9.858 3.702 -8.212 1.00 92.44 89 ASN A C 1
ATOM 738 O O . ASN A 1 89 ? 10.943 3.792 -8.792 1.00 92.44 89 ASN A O 1
ATOM 742 N N . THR A 1 90 ? 8.941 2.813 -8.580 1.00 93.88 90 THR A N 1
ATOM 743 C CA . THR A 1 90 ? 9.033 1.938 -9.754 1.00 93.88 90 THR A CA 1
ATOM 744 C C . THR A 1 90 ? 8.489 2.626 -11.009 1.00 93.88 90 THR A C 1
ATOM 746 O O . THR A 1 90 ? 7.758 3.620 -10.926 1.00 93.88 90 THR A O 1
ATOM 749 N N . ARG A 1 91 ? 8.808 2.118 -12.209 1.00 94.06 91 ARG A N 1
ATOM 750 C CA . ARG A 1 91 ? 8.210 2.660 -13.446 1.00 94.06 91 ARG A CA 1
ATOM 751 C C . ARG A 1 91 ? 6.683 2.523 -13.476 1.00 94.06 91 ARG A C 1
ATOM 753 O O . ARG A 1 91 ? 6.014 3.435 -13.969 1.00 94.06 91 ARG A O 1
ATOM 760 N N . TYR A 1 92 ? 6.124 1.445 -12.912 1.00 94.31 92 TYR A N 1
ATOM 761 C CA . TYR A 1 92 ? 4.677 1.341 -12.722 1.00 94.31 92 TYR A CA 1
ATOM 762 C C . TYR A 1 92 ? 4.165 2.486 -11.846 1.00 94.31 92 TYR A C 1
ATOM 764 O O . TYR A 1 92 ? 3.222 3.174 -12.238 1.00 94.31 92 TYR A O 1
ATOM 772 N N . HIS A 1 93 ? 4.794 2.724 -10.689 1.00 94.31 93 HIS A N 1
ATOM 773 C CA . HIS A 1 93 ? 4.371 3.771 -9.759 1.00 94.31 93 HIS A CA 1
ATOM 774 C C . HIS A 1 93 ? 4.386 5.153 -10.431 1.00 94.31 93 HIS A C 1
ATOM 776 O O . HIS A 1 93 ? 3.395 5.883 -10.385 1.00 94.31 93 HIS A O 1
ATOM 782 N N . LYS A 1 94 ? 5.458 5.478 -11.164 1.00 95.00 94 LYS A N 1
ATOM 783 C CA . LYS A 1 94 ? 5.562 6.733 -11.925 1.00 95.00 94 LYS A CA 1
ATOM 784 C C . LYS A 1 94 ? 4.438 6.907 -12.949 1.00 95.00 94 LYS A C 1
ATOM 786 O O . LYS A 1 94 ? 3.829 7.973 -13.006 1.00 95.00 94 LYS A O 1
ATOM 791 N N . LYS A 1 95 ? 4.140 5.877 -13.745 1.00 95.06 95 LYS A N 1
ATOM 792 C CA . LYS A 1 95 ? 3.121 5.959 -14.803 1.00 95.06 95 LYS A CA 1
ATOM 793 C C . LYS A 1 95 ? 1.696 5.957 -14.253 1.00 95.06 95 LYS A C 1
ATOM 795 O O . LYS A 1 95 ? 0.878 6.791 -14.627 1.00 95.06 95 LYS A O 1
ATOM 800 N N . ASN A 1 96 ? 1.380 5.006 -13.380 1.00 93.31 96 ASN A N 1
ATOM 801 C CA . ASN A 1 96 ? 0.000 4.697 -13.008 1.00 93.31 96 ASN A CA 1
ATOM 802 C C . ASN A 1 96 ? -0.461 5.437 -11.750 1.00 93.31 96 ASN A C 1
ATOM 804 O O . ASN A 1 96 ? -1.634 5.803 -11.667 1.00 93.31 96 ASN A O 1
ATOM 808 N N . ILE A 1 97 ? 0.447 5.697 -10.803 1.00 92.44 97 ILE A N 1
ATOM 809 C CA . ILE A 1 97 ? 0.131 6.409 -9.557 1.00 92.44 97 ILE A CA 1
ATOM 810 C C . ILE A 1 97 ? 0.439 7.900 -9.703 1.00 92.44 97 ILE A C 1
ATOM 812 O O . ILE A 1 97 ? -0.452 8.725 -9.521 1.00 92.44 97 ILE A O 1
ATOM 816 N N . LEU A 1 98 ? 1.662 8.249 -10.119 1.00 94.31 98 LEU A N 1
ATOM 817 C CA . LEU A 1 98 ? 2.082 9.647 -10.297 1.00 94.31 98 LEU A CA 1
ATOM 818 C C . LEU A 1 98 ? 1.647 10.259 -11.639 1.00 94.31 98 LEU A C 1
ATOM 820 O O . LEU A 1 98 ? 1.883 11.443 -11.864 1.00 94.31 98 LEU A O 1
ATOM 824 N N . ARG A 1 99 ? 1.017 9.474 -12.527 1.00 95.06 99 ARG A N 1
ATOM 825 C CA . ARG A 1 99 ? 0.501 9.920 -13.838 1.00 95.06 99 ARG A CA 1
ATOM 826 C C . ARG A 1 99 ? 1.555 10.594 -14.726 1.00 95.06 99 ARG A C 1
ATOM 828 O O . ARG A 1 99 ? 1.234 11.460 -15.534 1.00 95.06 99 ARG A O 1
ATOM 835 N N . GLN A 1 100 ? 2.815 10.185 -14.596 1.00 96.00 100 GLN A N 1
ATOM 836 C CA . GLN A 1 100 ? 3.905 10.672 -15.438 1.00 96.00 100 GLN A CA 1
ATOM 837 C C . GLN A 1 100 ? 3.880 9.990 -16.808 1.00 96.00 100 GLN A C 1
ATOM 839 O O . GLN A 1 100 ? 3.527 8.815 -16.931 1.00 96.00 100 GLN A O 1
ATOM 844 N N . ASN A 1 101 ? 4.321 10.711 -17.839 1.00 95.56 101 ASN A N 1
ATOM 845 C CA . ASN A 1 101 ? 4.461 10.160 -19.183 1.00 95.56 101 ASN A CA 1
ATOM 846 C C . ASN A 1 101 ? 5.754 9.334 -19.300 1.00 95.56 101 ASN A C 1
ATOM 848 O O . ASN A 1 101 ? 6.769 9.806 -19.807 1.00 95.56 101 ASN A O 1
ATOM 852 N N . VAL A 1 102 ? 5.731 8.113 -18.764 1.00 94.00 102 VAL A N 1
ATOM 853 C CA . VAL A 1 102 ? 6.852 7.166 -18.812 1.00 94.00 102 VAL A CA 1
ATOM 854 C C . VAL A 1 102 ? 6.368 5.767 -19.185 1.00 94.00 102 VAL A C 1
ATOM 856 O O . VAL A 1 102 ? 5.223 5.394 -18.922 1.00 94.00 102 VAL A O 1
ATOM 859 N N . ASN A 1 103 ? 7.250 4.959 -19.776 1.00 92.62 103 ASN A N 1
ATOM 860 C CA . ASN A 1 103 ? 6.988 3.534 -19.959 1.00 92.62 103 ASN A CA 1
ATOM 861 C C . ASN A 1 103 ? 6.969 2.830 -18.587 1.00 92.62 103 ASN A C 1
ATOM 863 O O . ASN A 1 103 ? 7.840 3.096 -17.763 1.00 92.62 103 ASN A O 1
ATOM 867 N N . ASN A 1 104 ? 6.002 1.937 -18.348 1.00 92.19 104 ASN A N 1
ATOM 868 C CA . ASN A 1 104 ? 5.896 1.129 -17.128 1.00 92.19 104 ASN A CA 1
ATOM 869 C C . ASN A 1 104 ? 6.498 -0.273 -17.246 1.00 92.19 104 ASN A C 1
ATOM 871 O O . ASN A 1 104 ? 6.458 -1.016 -16.269 1.00 92.19 104 ASN A O 1
ATOM 875 N N . LYS A 1 105 ? 7.042 -0.649 -18.404 1.00 92.69 105 LYS A N 1
ATOM 876 C CA . LYS A 1 105 ? 7.679 -1.952 -18.600 1.00 92.69 105 LYS A CA 1
ATOM 877 C C . LYS A 1 105 ? 8.998 -2.079 -17.835 1.00 92.69 105 LYS A C 1
ATOM 879 O O . LYS A 1 105 ? 9.739 -1.099 -17.684 1.00 92.69 105 LYS A O 1
ATOM 884 N N . CYS A 1 106 ? 9.273 -3.299 -17.382 1.00 89.56 106 CYS A N 1
ATOM 885 C CA . CYS A 1 106 ? 10.500 -3.701 -16.707 1.00 89.56 106 CYS A CA 1
ATOM 886 C C . CYS A 1 106 ? 11.729 -3.339 -17.540 1.00 89.56 106 CYS A C 1
ATOM 888 O O . CYS A 1 106 ? 11.758 -3.566 -18.744 1.00 89.56 106 CYS A O 1
ATOM 890 N N . ARG A 1 107 ? 12.759 -2.788 -16.895 1.00 86.38 107 ARG A N 1
ATOM 891 C CA . ARG A 1 107 ? 14.026 -2.411 -17.545 1.00 86.38 107 ARG A CA 1
ATOM 892 C C . ARG A 1 107 ? 14.839 -3.586 -18.074 1.00 86.38 107 ARG A C 1
ATOM 894 O O . ARG A 1 107 ? 15.708 -3.354 -18.902 1.00 86.38 107 ARG A O 1
ATOM 901 N N . LEU A 1 108 ? 14.617 -4.792 -17.550 1.00 84.06 108 LEU A N 1
ATOM 902 C CA . LEU A 1 108 ? 15.422 -5.961 -17.901 1.00 84.06 108 LEU A CA 1
ATOM 903 C C . LEU A 1 108 ? 14.809 -6.767 -19.051 1.00 84.06 108 LEU A C 1
ATOM 905 O O . LEU A 1 108 ? 15.523 -7.154 -19.967 1.00 84.06 108 LEU A O 1
ATOM 909 N N . TYR A 1 109 ? 13.499 -7.024 -18.986 1.00 78.75 109 TYR A N 1
ATOM 910 C CA . TYR A 1 109 ? 12.798 -7.896 -19.938 1.00 78.75 109 TYR A CA 1
ATOM 911 C C . TYR A 1 109 ? 11.835 -7.152 -20.864 1.00 78.75 109 TYR A C 1
ATOM 913 O O . TYR A 1 109 ? 11.376 -7.722 -21.842 1.00 78.75 109 TYR A O 1
ATOM 921 N N . GLU A 1 110 ? 11.463 -5.914 -20.526 1.00 81.12 110 GLU A N 1
ATOM 922 C CA . GLU A 1 110 ? 10.511 -5.065 -21.266 1.00 81.12 110 GLU A CA 1
ATOM 923 C C . GLU A 1 110 ? 9.105 -5.658 -21.515 1.00 81.12 110 GLU A C 1
ATOM 925 O O . GLU A 1 110 ? 8.243 -5.008 -22.105 1.00 81.12 110 GLU A O 1
ATOM 930 N N . GLU A 1 111 ? 8.819 -6.845 -20.983 1.00 82.50 111 GLU A N 1
ATOM 931 C CA . GLU A 1 111 ? 7.574 -7.576 -21.211 1.00 82.50 111 GLU A CA 1
ATOM 932 C C . GLU A 1 111 ? 6.519 -7.291 -20.132 1.00 82.50 111 GLU A C 1
ATOM 934 O O . GLU A 1 111 ? 5.380 -6.903 -20.427 1.00 82.50 111 GLU A O 1
ATOM 939 N N . HIS A 1 112 ? 6.912 -7.403 -18.863 1.00 87.81 112 HIS A N 1
ATOM 940 C CA . HIS A 1 112 ? 6.041 -7.195 -17.705 1.00 87.81 112 HIS A CA 1
ATOM 941 C C . HIS A 1 112 ? 6.138 -5.773 -17.154 1.00 87.81 112 HIS A C 1
ATOM 943 O O . HIS A 1 112 ? 7.089 -5.040 -17.425 1.00 87.81 112 HIS A O 1
ATOM 949 N N . GLU A 1 113 ? 5.136 -5.357 -16.384 1.00 91.56 113 GLU A N 1
ATOM 950 C CA . GLU A 1 113 ? 5.168 -4.064 -15.705 1.00 91.56 113 GLU A CA 1
ATOM 951 C C . GLU A 1 113 ? 6.132 -4.095 -14.508 1.00 91.56 113 GLU A C 1
ATOM 953 O O . GLU A 1 113 ? 6.153 -5.045 -13.730 1.00 91.56 113 GLU A O 1
ATOM 958 N N . GLU A 1 114 ? 6.933 -3.041 -14.350 1.00 91.56 114 GLU A N 1
ATOM 959 C CA . GLU A 1 114 ? 7.906 -2.900 -13.262 1.00 91.56 114 GLU A CA 1
ATOM 960 C C . GLU A 1 114 ? 7.184 -2.510 -11.965 1.00 91.56 114 GLU A C 1
ATOM 962 O O . GLU A 1 114 ? 7.055 -1.323 -11.656 1.00 91.56 114 GLU A O 1
ATOM 967 N N . THR A 1 115 ? 6.678 -3.494 -11.223 1.00 93.25 115 THR A N 1
ATOM 968 C CA . THR A 1 115 ? 6.141 -3.321 -9.863 1.00 93.25 115 THR A CA 1
ATOM 969 C C . THR A 1 115 ? 7.177 -3.725 -8.812 1.00 93.25 115 THR A C 1
ATOM 971 O O . THR A 1 115 ? 8.174 -4.381 -9.124 1.00 93.25 115 THR A O 1
ATOM 974 N N . THR A 1 116 ? 6.958 -3.348 -7.547 1.0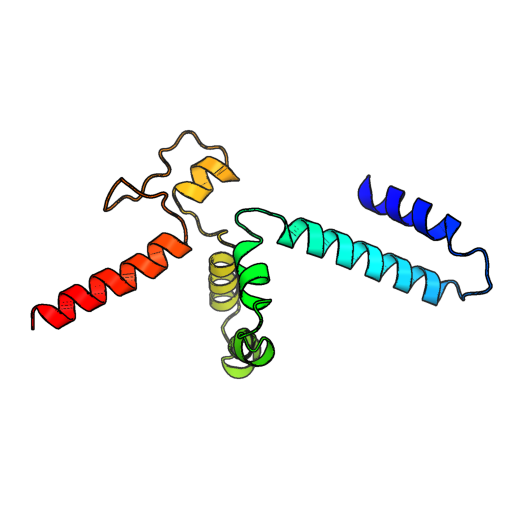0 91.06 116 THR A N 1
ATOM 975 C CA . THR A 1 116 ? 7.828 -3.790 -6.442 1.00 91.06 116 THR A CA 1
ATOM 976 C C . THR A 1 116 ? 7.838 -5.316 -6.337 1.00 91.06 116 THR A C 1
ATOM 978 O O . THR A 1 116 ? 8.899 -5.920 -6.210 1.00 91.06 116 THR A O 1
ATOM 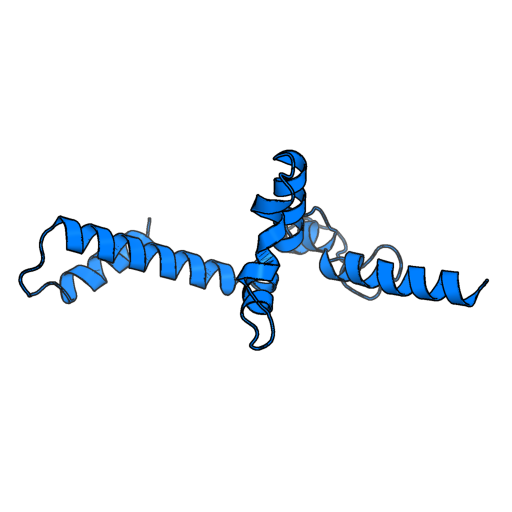981 N N . GLU A 1 117 ? 6.668 -5.942 -6.473 1.00 87.94 117 GLU A N 1
ATOM 982 C CA . GLU A 1 117 ? 6.520 -7.397 -6.461 1.00 87.94 117 GLU A CA 1
ATOM 983 C C . GLU A 1 117 ? 7.253 -8.068 -7.630 1.00 87.94 117 GLU A C 1
ATOM 985 O O . GLU A 1 117 ? 7.966 -9.050 -7.426 1.00 87.94 117 GLU A O 1
ATOM 990 N N . HIS A 1 118 ? 7.134 -7.521 -8.846 1.00 88.44 118 HIS A N 1
ATOM 991 C CA . HIS A 1 118 ? 7.866 -8.027 -10.006 1.00 88.44 118 HIS A CA 1
ATOM 992 C C . HIS A 1 118 ? 9.377 -7.990 -9.764 1.00 88.44 118 HIS A C 1
ATOM 994 O O . HIS A 1 118 ? 10.052 -8.999 -9.954 1.00 88.44 118 HIS A O 1
ATOM 1000 N N . ASN A 1 119 ? 9.895 -6.861 -9.272 1.00 87.06 119 ASN A N 1
ATOM 1001 C CA . ASN A 1 119 ? 11.314 -6.718 -8.958 1.00 87.06 119 ASN A CA 1
ATOM 1002 C C . ASN A 1 119 ? 11.771 -7.717 -7.879 1.00 87.06 119 ASN A C 1
ATOM 1004 O O . ASN A 1 119 ? 12.860 -8.273 -7.999 1.00 87.06 119 ASN A O 1
ATOM 1008 N N . SER A 1 120 ? 10.938 -7.980 -6.864 1.00 84.44 120 SER A N 1
ATOM 1009 C CA . SER A 1 120 ? 11.229 -8.976 -5.825 1.00 84.44 120 SER A CA 1
ATOM 1010 C C . SER A 1 120 ? 11.327 -10.386 -6.411 1.00 84.44 120 SER A C 1
ATOM 1012 O O . SER A 1 120 ? 12.331 -11.060 -6.219 1.00 84.44 120 SER A O 1
ATOM 1014 N N . ARG A 1 121 ? 10.332 -10.814 -7.199 1.00 82.38 121 ARG A N 1
ATOM 1015 C CA . ARG A 1 121 ? 10.306 -12.156 -7.814 1.00 82.38 121 ARG A CA 1
ATOM 1016 C C . ARG A 1 121 ? 11.446 -12.374 -8.808 1.00 82.38 121 ARG A C 1
ATOM 1018 O O . ARG A 1 121 ? 11.938 -13.486 -8.980 1.00 82.38 121 ARG A O 1
ATOM 1025 N N . MET A 1 122 ? 11.872 -11.311 -9.487 1.00 79.81 122 MET A N 1
ATOM 1026 C CA . MET A 1 122 ? 13.007 -11.377 -10.403 1.00 79.81 122 MET A CA 1
ATOM 1027 C C . MET A 1 122 ? 14.317 -11.728 -9.699 1.00 79.81 122 MET A C 1
ATOM 1029 O O . MET A 1 122 ? 15.144 -12.431 -10.283 1.00 79.81 122 MET A O 1
ATOM 1033 N N . TYR A 1 123 ? 14.505 -11.274 -8.458 1.00 68.06 123 TYR A N 1
ATOM 1034 C CA . TYR A 1 123 ? 15.684 -11.631 -7.676 1.00 68.06 123 TYR A CA 1
ATOM 1035 C C . TYR A 1 123 ? 15.771 -13.150 -7.467 1.00 68.06 123 TYR A C 1
ATOM 1037 O O . TYR A 1 123 ? 16.833 -13.732 -7.683 1.00 68.06 123 TYR A O 1
ATOM 1045 N N . ASP A 1 124 ? 14.644 -13.808 -7.186 1.00 63.16 124 ASP A N 1
ATOM 1046 C CA . ASP A 1 124 ? 14.581 -15.261 -6.975 1.00 63.16 124 ASP A CA 1
ATOM 1047 C C . ASP A 1 124 ? 14.938 -16.054 -8.245 1.00 63.16 124 ASP A C 1
ATOM 1049 O O . ASP A 1 124 ? 15.674 -17.048 -8.198 1.00 63.16 124 ASP A O 1
ATOM 1053 N N . SER A 1 125 ? 14.477 -15.582 -9.410 1.00 62.12 125 SER A N 1
ATOM 1054 C CA . SER A 1 125 ? 14.820 -16.170 -10.715 1.00 62.12 125 SER A CA 1
ATOM 1055 C C . SER A 1 125 ? 16.297 -15.969 -11.080 1.00 62.12 125 SER A C 1
ATOM 1057 O O . SER A 1 125 ? 16.923 -16.859 -11.656 1.00 62.12 125 SER A O 1
ATOM 1059 N N . CYS A 1 126 ? 16.884 -14.813 -10.761 1.00 54.28 126 CYS A N 1
ATOM 1060 C CA . CYS A 1 126 ? 18.308 -14.566 -11.002 1.00 54.28 126 CYS A CA 1
ATOM 1061 C C . CYS A 1 126 ? 19.202 -15.398 -10.070 1.00 54.28 126 CYS A C 1
ATOM 1063 O O . CYS A 1 126 ? 20.185 -15.974 -10.535 1.00 54.28 126 CYS A O 1
ATOM 1065 N N . GLN A 1 127 ? 18.846 -15.534 -8.788 1.00 52.25 127 GLN A N 1
ATOM 1066 C CA . GLN A 1 127 ? 19.577 -16.381 -7.838 1.00 52.25 127 GLN A CA 1
ATOM 1067 C C . GLN A 1 127 ? 19.588 -17.846 -8.292 1.00 52.25 127 GLN A C 1
ATOM 1069 O O . GLN A 1 127 ? 20.647 -18.467 -8.387 1.00 52.25 127 GLN A O 1
ATOM 1074 N N . THR A 1 128 ? 18.434 -18.390 -8.691 1.00 52.28 128 THR A N 1
ATOM 1075 C CA . THR A 1 128 ? 18.347 -19.779 -9.181 1.00 52.28 128 THR A CA 1
ATOM 1076 C C . THR A 1 128 ? 19.151 -20.044 -10.458 1.00 52.28 128 THR A C 1
ATOM 1078 O O . THR A 1 128 ? 19.563 -21.183 -10.681 1.00 52.28 128 THR A O 1
ATOM 1081 N N . GLN A 1 129 ? 19.423 -19.035 -11.290 1.00 52.31 129 GLN A N 1
ATOM 1082 C CA . GLN A 1 129 ? 20.293 -19.183 -12.466 1.00 52.31 129 GLN A CA 1
ATOM 1083 C C . GLN A 1 129 ? 21.790 -19.148 -12.124 1.00 52.31 129 GLN A C 1
ATOM 1085 O O . GLN A 1 129 ? 22.578 -19.786 -12.822 1.00 52.31 129 GLN A O 1
ATOM 1090 N N . ILE A 1 1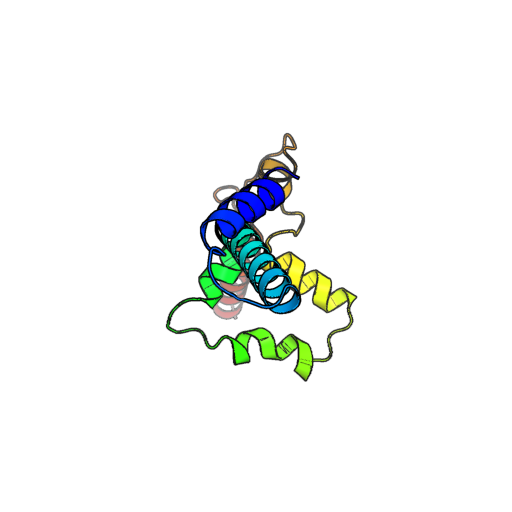30 ? 22.187 -18.456 -11.052 1.00 51.78 130 ILE A N 1
ATOM 1091 C CA . ILE A 1 130 ? 23.578 -18.412 -10.572 1.00 51.78 130 ILE A CA 1
ATOM 1092 C C . ILE A 1 130 ? 23.967 -19.759 -9.943 1.00 51.78 130 ILE A C 1
ATOM 1094 O O . ILE A 1 130 ? 24.993 -20.331 -10.309 1.00 51.78 130 ILE A O 1
ATOM 1098 N N . TYR A 1 131 ? 23.104 -20.335 -9.098 1.00 51.16 131 TYR A N 1
ATOM 1099 C CA . TYR A 1 131 ? 23.362 -21.634 -8.454 1.00 51.16 131 TYR A CA 1
ATOM 1100 C C . TYR A 1 131 ? 23.322 -22.841 -9.406 1.00 51.16 131 TYR A C 1
ATOM 1102 O O . TYR A 1 131 ? 23.822 -23.901 -9.056 1.00 51.16 131 TYR A O 1
ATOM 1110 N N . LYS A 1 132 ? 22.750 -22.708 -10.610 1.00 47.94 132 LYS A N 1
ATOM 1111 C CA . LYS A 1 132 ? 22.780 -23.757 -11.652 1.00 47.94 132 LYS A CA 1
ATOM 1112 C C . LYS A 1 132 ? 24.001 -23.676 -12.576 1.00 47.94 132 LYS A C 1
ATOM 1114 O O . LYS A 1 132 ? 24.162 -24.536 -13.437 1.00 47.94 132 LYS A O 1
ATOM 1119 N N . LYS A 1 133 ? 24.817 -22.624 -12.451 1.00 49.44 133 LYS A N 1
ATOM 1120 C CA . LYS A 1 133 ? 26.035 -22.397 -13.248 1.00 49.44 133 LYS A CA 1
ATOM 1121 C C . LYS A 1 133 ? 27.333 -22.612 -12.459 1.00 49.44 133 LYS A C 1
ATOM 1123 O O . LYS A 1 133 ? 28.400 -22.359 -13.013 1.00 49.44 133 LYS A O 1
ATOM 1128 N N . THR A 1 134 ? 27.241 -23.054 -11.205 1.00 43.53 134 THR A N 1
ATOM 1129 C CA . THR A 1 134 ? 28.384 -23.472 -10.372 1.00 43.53 134 THR A CA 1
ATOM 1130 C C . THR A 1 134 ? 28.312 -24.976 -10.169 1.00 43.53 134 THR A C 1
ATOM 1132 O O . THR A 1 134 ? 29.380 -25.619 -10.215 1.00 43.53 134 THR A O 1
#

Secondary structure (DSSP, 8-state):
-HHHHHHHHHHHHH--S---HHHHHHHHHHHHHHHHHHHHHTSTTTTHHHHHTTSTT--HHHHHTHHHHS---HHHHHHHHHHHTT-S--HHIIIIIS--S---B-TTTSSSB--HHHHHHHHHHHHHHHHT--